Protein AF-A0A9W6KQZ5-F1 (afdb_monomer_lite)

Foldseek 3Di:
DDDPPPPVLVVLLVVLVVLQVCLVVDDPVVSVVSVVSSVVSVVVSVVVVVVD

pLDDT: mean 84.6, std 14.26, range [42.72, 96.69]

Secondary structure (DSSP, 8-state):
-PPPTTHHHHHHHHHHHHHHHHGGGS-HHHHHHHHHHHHHHHHHHHHHHHT-

Radius of gyration: 12.91 Å; chains: 1; bounding box: 33×16×35 Å

Sequence (52 aa):
MPGPPGTGVIGRVEAAVAALSEVASLPLRQQVSVYAEAHRTLQETLGTIEER

Structure (mmCIF, N/CA/C/O backbone):
data_AF-A0A9W6KQZ5-F1
#
_entry.id   AF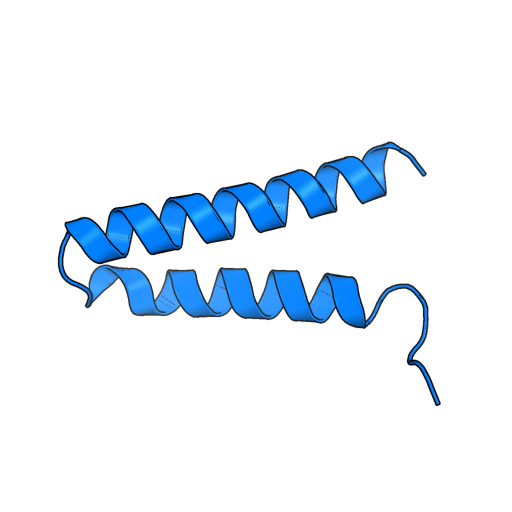-A0A9W6KQZ5-F1
#
loop_
_atom_site.group_PDB
_atom_site.id
_atom_site.type_symbol
_atom_site.label_atom_id
_atom_site.label_alt_id
_atom_site.label_comp_id
_atom_site.label_asym_id
_atom_site.label_entity_id
_atom_site.label_seq_id
_atom_site.pdbx_PDB_ins_code
_atom_site.Cartn_x
_atom_site.Cartn_y
_atom_site.Cartn_z
_atom_site.occupancy
_atom_site.B_iso_or_equiv
_atom_site.auth_seq_id
_atom_site.auth_comp_id
_atom_site.auth_asym_id
_atom_site.auth_atom_id
_atom_site.pdbx_PDB_model_num
ATOM 1 N N . MET A 1 1 ? -24.006 -9.348 7.000 1.00 42.72 1 MET A N 1
ATOM 2 C CA . MET A 1 1 ? -23.611 -8.882 8.346 1.00 42.72 1 MET A CA 1
ATOM 3 C C . MET A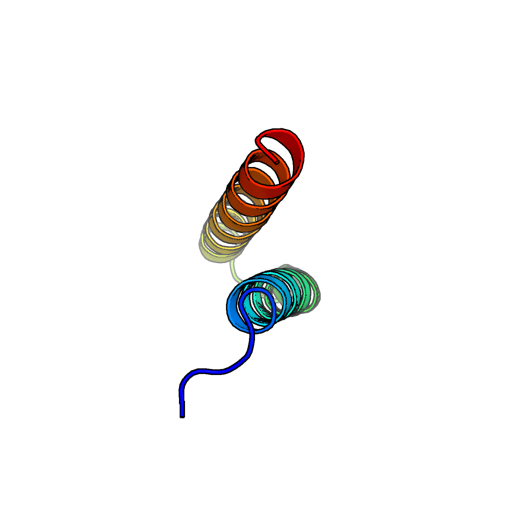 1 1 ? -22.288 -8.143 8.222 1.00 42.72 1 MET A C 1
ATOM 5 O O . MET A 1 1 ? -21.412 -8.689 7.560 1.00 42.72 1 MET A O 1
ATOM 9 N N . PRO A 1 2 ? -22.141 -6.923 8.763 1.00 50.06 2 PRO A N 1
ATOM 10 C CA . PRO A 1 2 ? -20.849 -6.242 8.796 1.00 50.06 2 PRO A CA 1
ATOM 11 C C . PRO A 1 2 ? -19.891 -7.022 9.712 1.00 50.06 2 PRO A C 1
ATOM 13 O O . PRO A 1 2 ? -20.293 -7.467 10.785 1.00 50.06 2 PRO A O 1
ATOM 16 N N . GLY A 1 3 ? -18.660 -7.260 9.252 1.00 51.28 3 GLY A N 1
ATOM 17 C CA . GLY A 1 3 ? -17.628 -7.956 10.028 1.00 51.28 3 GLY A CA 1
ATOM 18 C C . GLY A 1 3 ? -17.204 -7.167 11.276 1.00 51.28 3 GLY A C 1
ATOM 19 O O . GLY A 1 3 ? -17.535 -5.983 11.389 1.00 51.28 3 GLY A O 1
ATOM 20 N N . PRO A 1 4 ? -16.489 -7.800 12.223 1.00 56.69 4 PRO A N 1
ATOM 21 C CA . PRO A 1 4 ? -16.092 -7.144 13.462 1.00 56.69 4 PRO A CA 1
ATOM 22 C C . PRO A 1 4 ? -15.263 -5.870 13.198 1.00 56.69 4 PRO A C 1
ATOM 24 O O . PRO A 1 4 ? -14.547 -5.795 12.191 1.00 56.69 4 PRO A O 1
ATOM 27 N N . PRO A 1 5 ? -15.349 -4.862 14.092 1.00 54.81 5 PRO A N 1
ATOM 28 C CA . PRO A 1 5 ? -14.648 -3.584 13.971 1.00 54.81 5 PRO A CA 1
ATOM 29 C C . PRO A 1 5 ? -13.131 -3.791 14.103 1.00 54.81 5 PRO A C 1
ATOM 31 O O . PRO A 1 5 ? -12.545 -3.651 15.169 1.00 54.81 5 PRO A O 1
ATOM 34 N N . GLY A 1 6 ? -12.502 -4.184 13.001 1.00 59.44 6 GLY A N 1
ATOM 35 C CA . GLY A 1 6 ? -11.084 -4.533 12.917 1.00 59.44 6 GLY A CA 1
ATOM 36 C C . GLY A 1 6 ? -10.742 -5.261 11.618 1.00 59.44 6 GLY A C 1
ATOM 37 O O . GLY A 1 6 ? -9.697 -5.000 11.028 1.00 59.44 6 GLY A O 1
ATOM 38 N N . THR A 1 7 ? -11.662 -6.074 11.085 1.00 63.25 7 THR A N 1
ATOM 39 C CA . THR A 1 7 ? -11.434 -6.834 9.840 1.00 63.25 7 THR A CA 1
ATOM 40 C C . THR A 1 7 ? -11.234 -5.918 8.632 1.00 63.25 7 THR A C 1
ATOM 42 O O . THR A 1 7 ? -10.369 -6.166 7.801 1.00 63.25 7 THR A O 1
ATOM 45 N N . GLY A 1 8 ? -11.982 -4.811 8.558 1.00 74.25 8 GLY A N 1
ATOM 46 C CA . GLY A 1 8 ? -11.841 -3.831 7.474 1.00 74.25 8 GLY A CA 1
ATOM 47 C C . GLY A 1 8 ? -10.584 -2.955 7.563 1.00 74.25 8 GLY A C 1
ATOM 48 O O . GLY A 1 8 ? -10.241 -2.283 6.594 1.00 74.25 8 GLY A O 1
ATOM 49 N N . VAL A 1 9 ? -9.909 -2.921 8.714 1.00 81.00 9 VAL A N 1
ATOM 50 C CA . VAL A 1 9 ? -8.629 -2.212 8.886 1.00 81.00 9 VAL A CA 1
ATOM 51 C C . VAL A 1 9 ? -7.480 -3.144 8.516 1.00 81.00 9 VAL A C 1
ATOM 53 O O . VAL A 1 9 ? -6.655 -2.784 7.683 1.00 81.00 9 VAL A O 1
ATOM 56 N N . ILE A 1 10 ? -7.494 -4.372 9.041 1.00 86.12 10 ILE A N 1
ATOM 57 C CA . ILE A 1 10 ? -6.498 -5.404 8.723 1.00 86.12 10 ILE A CA 1
ATOM 58 C C . ILE A 1 10 ? -6.463 -5.676 7.215 1.00 86.12 10 ILE A C 1
ATOM 60 O O . ILE A 1 10 ? -5.396 -5.604 6.618 1.00 86.12 10 ILE A O 1
ATOM 64 N N . GLY A 1 11 ? -7.622 -5.846 6.568 1.00 88.19 11 GLY A N 1
ATOM 65 C CA . GLY A 1 11 ? -7.668 -6.081 5.121 1.00 88.19 11 GLY A CA 1
ATOM 66 C C . GLY A 1 11 ? -7.118 -4.923 4.276 1.00 88.19 11 GLY A C 1
ATOM 67 O O . GLY A 1 11 ? -6.562 -5.152 3.205 1.00 88.19 11 GLY A O 1
ATOM 68 N N . ARG A 1 12 ? -7.215 -3.672 4.753 1.00 88.00 12 ARG A N 1
ATOM 69 C CA . ARG A 1 12 ? -6.615 -2.511 4.070 1.00 88.00 12 ARG A CA 1
ATOM 70 C C . ARG A 1 12 ? -5.096 -2.482 4.218 1.00 88.00 12 ARG A C 1
ATOM 72 O O . ARG A 1 12 ? -4.404 -2.177 3.252 1.00 88.00 12 ARG A O 1
ATOM 79 N N . VAL A 1 13 ? -4.583 -2.834 5.396 1.00 91.19 13 VAL A N 1
ATOM 80 C CA . VAL A 1 13 ? -3.139 -2.968 5.635 1.00 91.19 13 VAL A CA 1
ATOM 81 C C . VAL A 1 13 ? -2.556 -4.100 4.793 1.00 91.19 13 VAL A C 1
ATOM 83 O O . VAL A 1 13 ? -1.547 -3.899 4.124 1.00 91.19 13 VAL A O 1
ATOM 86 N N . GLU A 1 14 ? -3.207 -5.263 4.763 1.00 93.12 14 GLU A N 1
ATOM 87 C CA . GLU A 1 14 ? -2.779 -6.406 3.948 1.00 93.12 14 GLU A CA 1
ATOM 88 C C . GLU A 1 14 ? -2.735 -6.053 2.456 1.00 93.12 14 GLU A C 1
ATOM 90 O O . GLU A 1 14 ? -1.747 -6.351 1.786 1.00 93.12 14 GLU A O 1
ATOM 95 N N . ALA A 1 15 ? -3.751 -5.348 1.946 1.00 91.44 15 ALA A N 1
ATOM 96 C CA . ALA A 1 15 ? -3.772 -4.878 0.562 1.00 91.44 15 ALA A CA 1
ATOM 97 C C . ALA A 1 15 ? -2.643 -3.875 0.261 1.00 91.44 15 ALA A C 1
ATOM 99 O O . ALA A 1 15 ? -1.987 -3.985 -0.775 1.00 91.44 15 ALA A O 1
ATOM 100 N N . ALA A 1 16 ? -2.374 -2.932 1.170 1.00 91.94 16 ALA A N 1
ATOM 101 C CA . ALA A 1 16 ? -1.279 -1.972 1.020 1.00 91.94 16 ALA A CA 1
ATOM 102 C C . ALA A 1 16 ? 0.097 -2.663 1.008 1.00 91.94 16 ALA A C 1
ATOM 104 O O . ALA A 1 16 ? 0.953 -2.326 0.190 1.00 91.94 16 ALA A O 1
ATOM 105 N N . VAL A 1 17 ? 0.306 -3.662 1.872 1.00 92.56 17 VAL A N 1
ATOM 106 C CA . VAL A 1 17 ? 1.550 -4.450 1.914 1.00 92.56 17 VAL A CA 1
ATOM 107 C C . VAL A 1 17 ? 1.706 -5.313 0.660 1.00 92.56 17 VAL A C 1
ATOM 109 O O . VAL A 1 17 ? 2.802 -5.383 0.106 1.00 92.56 17 VAL A O 1
ATOM 112 N N . ALA A 1 18 ? 0.625 -5.926 0.173 1.00 92.75 18 ALA A N 1
ATOM 113 C CA . ALA A 1 18 ? 0.641 -6.686 -1.075 1.00 92.75 18 ALA A CA 1
ATOM 114 C C . ALA A 1 18 ? 0.973 -5.796 -2.285 1.00 92.75 18 ALA A C 1
ATOM 116 O O . ALA A 1 18 ? 1.784 -6.170 -3.122 1.00 92.75 18 ALA A O 1
ATOM 117 N N . ALA A 1 19 ? 0.433 -4.577 -2.354 1.00 91.25 19 ALA A N 1
ATOM 118 C CA . ALA A 1 19 ? 0.772 -3.644 -3.429 1.00 91.25 19 ALA A CA 1
ATOM 119 C C . ALA A 1 19 ? 2.266 -3.257 -3.427 1.00 91.25 19 ALA A C 1
ATOM 121 O O . ALA A 1 19 ? 2.876 -3.096 -4.486 1.00 91.25 19 ALA A O 1
ATOM 122 N N . LEU A 1 20 ? 2.882 -3.149 -2.244 1.00 92.50 20 LEU A N 1
ATOM 123 C CA . LEU A 1 20 ? 4.313 -2.865 -2.108 1.00 92.50 20 LEU A CA 1
ATOM 124 C C . LEU A 1 20 ? 5.214 -4.033 -2.537 1.00 92.50 20 LEU A C 1
ATOM 126 O O . LEU A 1 20 ? 6.347 -3.782 -2.944 1.00 92.50 20 LEU A O 1
ATOM 130 N N . SER A 1 21 ? 4.755 -5.288 -2.480 1.00 91.94 21 SER A N 1
ATOM 131 C CA . SER A 1 21 ? 5.575 -6.434 -2.908 1.00 91.94 21 SER A CA 1
ATOM 132 C C . SER A 1 21 ? 5.726 -6.515 -4.431 1.00 91.94 21 SER A C 1
ATOM 134 O O . SER A 1 21 ? 6.748 -6.990 -4.926 1.00 91.94 21 SER A O 1
ATOM 136 N N . GLU A 1 22 ? 4.756 -5.985 -5.178 1.00 91.19 22 GLU A N 1
ATOM 137 C CA . GLU A 1 22 ? 4.759 -5.977 -6.646 1.00 91.19 22 GLU A CA 1
ATOM 138 C C . GLU A 1 22 ? 5.315 -4.668 -7.239 1.00 91.19 22 GLU A C 1
ATOM 140 O O . GLU A 1 22 ? 5.654 -4.609 -8.426 1.00 91.19 22 GLU A O 1
ATOM 145 N N . VAL A 1 23 ? 5.474 -3.622 -6.416 1.00 93.19 23 VAL A N 1
ATOM 146 C CA . VAL A 1 23 ? 5.752 -2.246 -6.863 1.00 93.19 23 VAL A CA 1
ATOM 147 C C . VAL A 1 23 ? 7.021 -2.113 -7.706 1.00 93.19 23 VAL A C 1
ATOM 149 O O . VAL A 1 23 ? 7.047 -1.339 -8.659 1.00 93.19 23 VAL A O 1
ATOM 152 N N . ALA A 1 24 ? 8.065 -2.892 -7.412 1.00 89.31 24 ALA A N 1
ATOM 153 C CA . ALA A 1 24 ? 9.356 -2.801 -8.099 1.00 89.31 24 ALA A CA 1
ATOM 154 C C . ALA A 1 24 ? 9.266 -3.124 -9.603 1.00 89.31 24 ALA A C 1
ATOM 156 O O . ALA A 1 24 ? 10.126 -2.703 -10.377 1.00 89.31 24 ALA A O 1
ATOM 157 N N . SER A 1 25 ? 8.218 -3.844 -10.018 1.00 92.94 25 SER A N 1
ATOM 158 C CA . SER A 1 25 ? 7.957 -4.194 -11.418 1.00 92.94 25 SER A CA 1
ATOM 159 C C . SER A 1 25 ? 7.236 -3.099 -12.216 1.00 92.94 25 SER A C 1
ATOM 161 O O . SER A 1 25 ? 7.127 -3.197 -13.439 1.00 92.94 25 SER A O 1
ATOM 163 N N . LEU A 1 26 ? 6.755 -2.041 -11.556 1.00 93.31 26 LEU A N 1
ATOM 164 C CA . LEU A 1 26 ? 5.953 -0.990 -12.182 1.00 93.31 26 LEU A CA 1
ATOM 165 C C . LEU A 1 26 ? 6.820 0.138 -12.771 1.00 93.31 26 LEU A C 1
ATOM 167 O O . LEU A 1 26 ? 7.939 0.373 -12.315 1.00 93.31 26 LEU A O 1
ATOM 171 N N . PRO A 1 27 ? 6.306 0.924 -13.734 1.00 96.69 27 PRO A N 1
ATOM 172 C CA . PRO A 1 27 ? 6.926 2.180 -14.150 1.00 96.69 27 PRO A CA 1
ATOM 173 C C . PRO A 1 27 ? 7.086 3.164 -12.985 1.00 96.69 27 PRO A C 1
ATOM 175 O O . PRO A 1 27 ? 6.199 3.297 -12.146 1.00 96.69 27 PRO A O 1
ATOM 178 N N . LEU A 1 28 ? 8.168 3.946 -12.984 1.00 9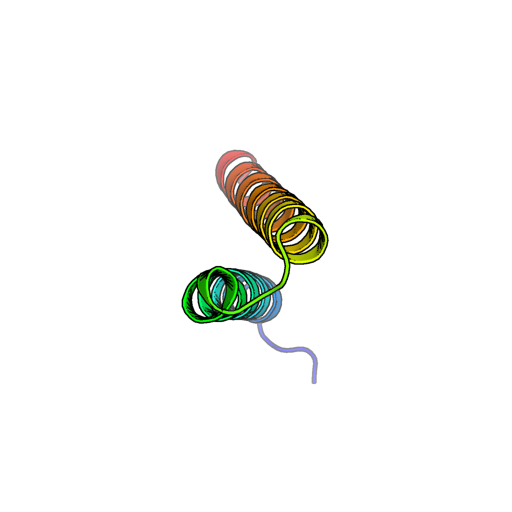2.56 28 LEU A N 1
ATOM 179 C CA . LEU A 1 28 ? 8.576 4.801 -11.857 1.00 92.56 28 LEU A CA 1
ATOM 180 C C . LEU A 1 28 ? 7.472 5.745 -11.336 1.00 92.56 28 LEU A C 1
ATOM 182 O O . LEU A 1 28 ? 7.310 5.911 -10.132 1.00 92.56 28 LEU A O 1
ATOM 186 N N . ARG A 1 29 ? 6.655 6.322 -12.230 1.00 93.44 29 ARG A N 1
ATOM 187 C CA . ARG A 1 29 ? 5.497 7.147 -11.828 1.00 93.44 29 ARG A CA 1
ATOM 188 C C . ARG A 1 29 ? 4.458 6.356 -11.034 1.00 93.44 29 ARG A C 1
ATOM 190 O O . ARG A 1 29 ? 3.920 6.878 -10.067 1.00 93.44 29 ARG A O 1
ATOM 197 N N . GLN A 1 30 ? 4.189 5.118 -11.435 1.00 92.88 30 GLN A N 1
ATOM 198 C CA . GLN A 1 30 ? 3.254 4.242 -10.733 1.00 92.88 30 GLN A CA 1
ATOM 199 C C . GLN A 1 30 ? 3.844 3.757 -9.408 1.00 92.88 30 GLN A C 1
ATOM 201 O O . GLN A 1 30 ? 3.114 3.694 -8.427 1.00 92.88 30 GLN A O 1
ATOM 206 N N . GLN A 1 31 ? 5.159 3.518 -9.340 1.00 94.31 31 GLN A N 1
ATOM 207 C CA . GLN A 1 31 ? 5.829 3.180 -8.079 1.00 94.31 31 GLN A CA 1
ATOM 208 C C . GLN A 1 31 ? 5.622 4.259 -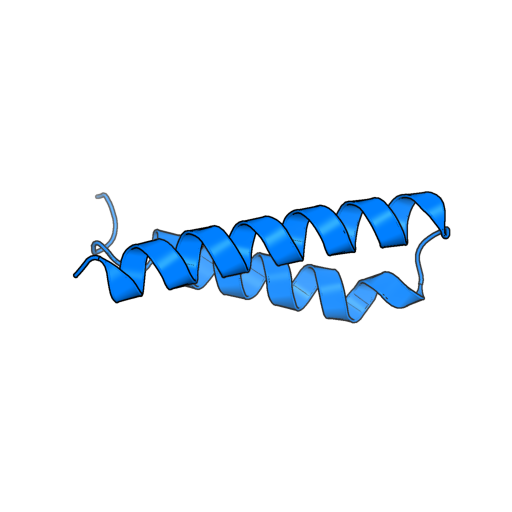7.013 1.00 94.31 31 GLN A C 1
ATOM 210 O O . GLN A 1 31 ? 5.253 3.953 -5.882 1.00 94.31 31 GLN A O 1
ATOM 215 N N . VAL A 1 32 ? 5.808 5.529 -7.390 1.00 95.19 32 VAL A N 1
ATOM 216 C CA . VAL A 1 32 ? 5.603 6.671 -6.486 1.00 95.19 32 VAL A CA 1
ATOM 217 C C . VAL A 1 32 ? 4.150 6.745 -6.013 1.00 95.19 32 VAL A C 1
ATOM 219 O O . VAL A 1 32 ? 3.910 6.965 -4.828 1.00 95.19 32 VAL A O 1
ATOM 222 N N . SER A 1 33 ? 3.181 6.535 -6.909 1.00 94.94 33 SER A N 1
ATOM 223 C CA . SER A 1 33 ? 1.759 6.523 -6.548 1.00 94.94 33 SER A CA 1
ATOM 224 C C . SER A 1 33 ? 1.411 5.394 -5.575 1.00 94.94 33 SER A C 1
ATOM 226 O O . SER A 1 33 ? 0.790 5.664 -4.551 1.00 94.94 33 SER A O 1
ATOM 228 N N . VAL A 1 34 ? 1.861 4.164 -5.850 1.00 94.38 34 VAL A N 1
ATOM 229 C CA . VAL A 1 34 ? 1.630 2.996 -4.981 1.00 94.38 34 VAL A CA 1
ATOM 230 C C . VAL A 1 34 ? 2.269 3.201 -3.609 1.00 94.38 34 VAL A C 1
ATOM 232 O O . VAL A 1 34 ? 1.633 2.945 -2.589 1.00 94.38 34 VAL A O 1
ATOM 235 N N . TYR A 1 35 ? 3.496 3.727 -3.562 1.00 94.12 35 TYR A N 1
ATOM 236 C CA . TYR A 1 35 ? 4.156 4.029 -2.296 1.00 94.12 35 TYR A CA 1
ATOM 237 C C . TYR A 1 35 ? 3.394 5.092 -1.493 1.00 94.12 35 TYR A C 1
ATOM 239 O O . TYR A 1 35 ? 3.170 4.912 -0.300 1.00 94.12 35 TYR A O 1
ATOM 247 N N . ALA A 1 36 ? 2.961 6.183 -2.133 1.00 95.38 36 ALA A N 1
ATOM 248 C CA . ALA A 1 36 ? 2.225 7.253 -1.460 1.00 95.38 36 ALA A CA 1
ATOM 249 C C . ALA A 1 36 ? 0.886 6.768 -0.875 1.00 95.38 36 ALA A C 1
ATOM 251 O O . ALA A 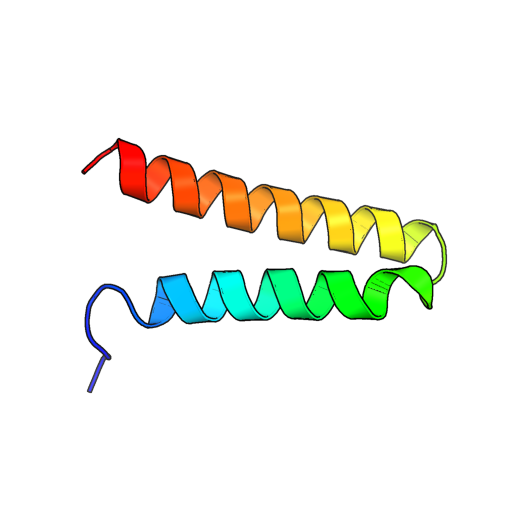1 36 ? 0.511 7.161 0.232 1.00 95.38 36 ALA A O 1
ATOM 252 N N . GLU A 1 37 ? 0.179 5.900 -1.596 1.00 94.81 37 GLU A N 1
ATOM 253 C CA . GLU A 1 37 ? -1.088 5.317 -1.152 1.00 94.81 37 GLU A CA 1
ATOM 254 C C . GLU A 1 37 ? -0.899 4.313 -0.008 1.00 94.81 37 GLU A C 1
ATOM 256 O O . GLU A 1 37 ? -1.612 4.377 1.000 1.00 94.81 37 GLU A O 1
ATOM 261 N N . ALA A 1 38 ? 0.107 3.439 -0.112 1.00 93.69 38 ALA A N 1
ATOM 262 C CA . ALA A 1 38 ? 0.449 2.502 0.951 1.00 93.69 38 ALA A CA 1
ATOM 263 C C . ALA A 1 38 ? 0.904 3.236 2.222 1.00 93.69 38 ALA A C 1
ATOM 265 O O . ALA A 1 38 ? 0.428 2.930 3.315 1.00 93.69 38 ALA A O 1
ATOM 266 N N . HIS A 1 39 ? 1.755 4.261 2.085 1.00 94.38 39 HIS A N 1
ATOM 267 C CA . HIS A 1 39 ? 2.197 5.108 3.197 1.00 94.38 39 HIS A CA 1
ATOM 268 C C . HIS A 1 39 ? 0.996 5.748 3.897 1.00 94.38 39 HIS A C 1
ATOM 270 O O . HIS A 1 39 ? 0.859 5.601 5.112 1.00 94.38 39 HIS A O 1
ATOM 276 N N . ARG A 1 40 ? 0.101 6.409 3.149 1.00 94.38 40 ARG A N 1
ATOM 277 C CA . ARG A 1 40 ? -1.107 7.033 3.715 1.00 94.38 40 ARG A CA 1
ATOM 278 C C . ARG A 1 40 ? -1.950 6.014 4.484 1.00 94.38 40 ARG A C 1
ATOM 280 O O . ARG A 1 40 ? -2.307 6.268 5.629 1.00 94.38 40 ARG A O 1
ATOM 287 N N . THR A 1 41 ? -2.219 4.857 3.882 1.00 92.88 41 THR A N 1
ATOM 288 C CA . THR A 1 41 ? -3.055 3.806 4.487 1.00 92.88 41 THR A CA 1
ATOM 289 C C . THR A 1 41 ? -2.477 3.308 5.812 1.00 92.88 41 THR A C 1
ATOM 291 O O . THR A 1 41 ? -3.206 3.130 6.792 1.00 92.88 41 THR A O 1
ATOM 294 N N . LEU A 1 42 ? -1.159 3.107 5.864 1.00 91.19 42 LEU A N 1
ATOM 295 C CA . LEU A 1 42 ? -0.466 2.682 7.078 1.00 91.19 42 LEU A CA 1
ATOM 296 C C . LEU A 1 42 ? -0.478 3.779 8.149 1.00 91.19 42 LEU A C 1
ATOM 298 O O . LEU A 1 42 ? -0.749 3.480 9.309 1.00 91.19 42 LEU A O 1
ATOM 302 N N . GLN A 1 43 ? -0.250 5.041 7.773 1.00 93.56 43 GLN A N 1
ATOM 303 C CA . GLN A 1 43 ? -0.302 6.170 8.708 1.00 93.56 43 GLN A CA 1
ATOM 304 C C . GLN A 1 43 ? -1.694 6.383 9.305 1.00 93.56 43 GLN A C 1
ATOM 306 O O . GLN A 1 43 ? -1.812 6.517 10.519 1.00 93.56 43 GLN A O 1
A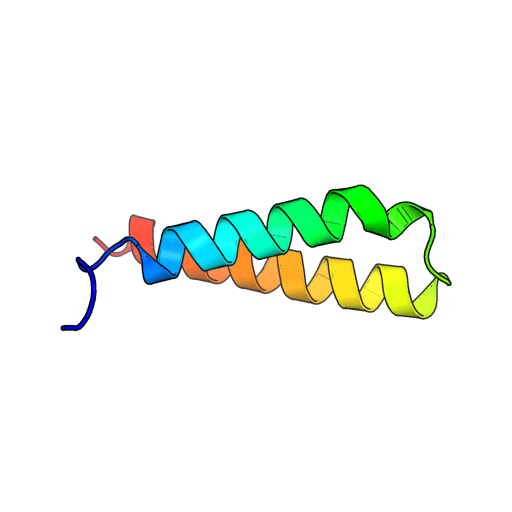TOM 311 N N . GLU A 1 44 ? -2.745 6.371 8.484 1.00 91.38 44 GLU A N 1
ATOM 312 C CA . GLU A 1 44 ? -4.131 6.488 8.959 1.00 91.38 44 GLU A CA 1
ATOM 313 C C . GLU A 1 44 ? -4.489 5.344 9.916 1.00 91.38 44 GLU A C 1
ATOM 315 O O . GLU A 1 44 ? -5.152 5.548 10.936 1.00 91.38 44 GLU A O 1
ATOM 320 N N . THR A 1 45 ? -4.012 4.135 9.612 1.00 88.69 45 THR A N 1
ATOM 321 C CA . THR A 1 45 ? -4.243 2.964 10.460 1.00 88.69 45 THR A CA 1
ATOM 322 C C . THR A 1 45 ? -3.522 3.082 11.801 1.00 88.69 45 THR A C 1
ATOM 324 O O . THR A 1 45 ? -4.134 2.819 12.833 1.00 88.69 45 THR A O 1
ATOM 327 N N . LEU A 1 46 ? -2.252 3.498 11.803 1.00 87.19 46 LEU A N 1
ATOM 328 C CA . LEU A 1 46 ? -1.480 3.705 13.031 1.00 87.19 46 LEU A CA 1
ATOM 329 C C . LEU A 1 46 ? -2.086 4.814 13.895 1.00 87.19 46 LEU A C 1
ATOM 331 O O . LEU A 1 46 ? -2.303 4.584 15.080 1.00 87.19 46 LEU A O 1
ATOM 335 N N . GLY A 1 47 ? -2.468 5.948 13.300 1.00 84.38 47 GLY A N 1
ATOM 336 C CA . GLY A 1 47 ? -3.154 7.024 14.024 1.00 84.38 47 GLY A CA 1
ATOM 337 C C . GLY A 1 47 ? -4.464 6.555 14.668 1.00 84.38 47 GLY A C 1
ATOM 338 O O . GLY A 1 47 ? -4.730 6.850 15.826 1.00 84.38 47 GLY A O 1
ATOM 339 N N . THR A 1 48 ? -5.236 5.713 13.971 1.00 83.00 48 THR A N 1
ATOM 340 C CA . THR A 1 48 ? -6.470 5.116 14.523 1.00 83.00 48 THR A CA 1
ATOM 341 C C . THR A 1 48 ? -6.204 4.179 15.715 1.00 83.00 48 THR A C 1
ATOM 343 O O . THR A 1 48 ? -7.085 3.984 16.554 1.00 83.00 48 THR A O 1
ATOM 346 N N . ILE A 1 49 ? -5.027 3.545 15.775 1.00 79.12 49 ILE A N 1
ATOM 347 C CA . ILE A 1 49 ? -4.622 2.683 16.896 1.00 79.12 49 ILE A CA 1
ATOM 348 C C . ILE A 1 49 ? -4.136 3.534 18.074 1.00 79.12 49 ILE A C 1
ATOM 350 O O . ILE A 1 49 ? -4.488 3.223 19.203 1.00 79.12 49 ILE A O 1
ATOM 354 N N . GLU A 1 50 ? -3.360 4.589 17.821 1.00 78.31 50 GLU A N 1
ATOM 355 C CA . GLU A 1 50 ? -2.820 5.482 18.858 1.00 78.31 50 GLU A CA 1
ATOM 356 C C . GLU A 1 50 ? -3.896 6.341 19.545 1.00 78.31 50 GLU A C 1
ATOM 358 O O . GLU A 1 50 ? -3.737 6.711 20.705 1.00 78.31 50 GLU A O 1
ATOM 363 N N . GLU A 1 51 ? -5.000 6.648 18.858 1.00 69.50 51 GLU A N 1
ATOM 364 C CA . GLU A 1 51 ? -6.142 7.389 19.418 1.00 69.50 51 GLU A CA 1
ATOM 365 C C . GLU A 1 51 ? -7.067 6.541 20.322 1.00 69.50 51 GLU A C 1
ATOM 367 O O . GLU A 1 51 ? -7.995 7.088 20.925 1.00 69.50 51 GLU A O 1
ATOM 372 N N . ARG A 1 52 ? -6.852 5.220 20.415 1.00 54.53 52 ARG A N 1
ATOM 373 C CA . ARG A 1 52 ? -7.645 4.281 21.233 1.00 54.53 52 ARG A CA 1
ATOM 374 C C . ARG A 1 52 ? -6.956 3.904 22.537 1.00 54.53 52 ARG A C 1
ATOM 376 O O . ARG A 1 52 ? -7.706 3.751 23.528 1.00 54.53 52 ARG A O 1
#

Organism: NCBI:txid53360